Protein AF-A0A660M9B8-F1 (afdb_monomer)

Foldseek 3Di:
DPPPDLDDQDDFPLVPPDLLLSQLSVLLVVCSVPPDPLCVLVVNDDDDRQQSVLQVSCVRSVNFFQQPPPRDRGDRFLVSVQVSCVVVVNDDDPPNPDDDDFQDKDFDDCVDPVHTGIFTFHDDDPNDTDTGD

pLDDT: mean 93.08, std 10.13, range [43.81, 98.75]

Mean predicted aligned error: 4.0 Å

Sequence (133 aa):
QQLRQKEEFPVVDTNKLSSIRAKIITTAHQQFDTPQPGTFYSQGERQDWCANFVSWVHQQAGAPFVNPHNGGWRIPGVRSLETYYHTTGRWYSADSGYTPQPGDAILYDTTSQRGEHVNILLRYQDGKLTTVG

Structure (mmCIF, N/CA/C/O backbone):
data_AF-A0A660M9B8-F1
#
_entry.id   AF-A0A660M9B8-F1
#
loop_
_atom_site.group_PDB
_atom_site.id
_atom_site.type_symbol
_atom_site.label_atom_id
_atom_site.label_alt_id
_atom_site.label_comp_id
_atom_site.label_asym_id
_atom_site.label_entity_id
_atom_site.label_seq_id
_atom_site.pdbx_PDB_ins_code
_atom_site.Cartn_x
_atom_site.Cartn_y
_atom_site.Cartn_z
_atom_site.occupancy
_atom_site.B_iso_or_equiv
_atom_site.auth_seq_id
_atom_site.auth_comp_id
_atom_site.auth_asym_id
_atom_site.auth_atom_id
_atom_site.pdbx_PDB_model_num
ATOM 1 N N . GLN A 1 1 ? -4.165 -35.512 2.209 1.00 43.81 1 GLN A N 1
ATOM 2 C CA . GLN A 1 1 ? -4.033 -34.147 1.659 1.00 43.81 1 GLN A CA 1
ATOM 3 C C . GLN A 1 1 ? -5.043 -33.278 2.389 1.00 43.81 1 GLN A C 1
ATOM 5 O O . GLN A 1 1 ? -6.231 -33.530 2.253 1.00 43.81 1 GLN A O 1
ATOM 10 N N . GLN A 1 2 ? -4.598 -32.353 3.244 1.00 45.75 2 GLN A N 1
ATOM 11 C CA . GLN A 1 2 ? -5.503 -31.359 3.828 1.00 45.75 2 GLN A CA 1
ATOM 12 C C . GLN A 1 2 ? -6.022 -30.484 2.689 1.00 45.75 2 GLN A C 1
ATOM 14 O O . GLN A 1 2 ? -5.231 -29.893 1.954 1.00 45.75 2 GLN A O 1
ATOM 19 N N . LEU A 1 3 ? -7.341 -30.454 2.515 1.00 47.16 3 LEU A N 1
ATOM 20 C CA . LEU A 1 3 ? -8.014 -29.477 1.671 1.00 47.16 3 LEU A CA 1
ATOM 21 C C . LEU A 1 3 ? -7.633 -28.103 2.230 1.00 47.16 3 LEU A C 1
ATOM 23 O O . LEU A 1 3 ? -8.093 -27.733 3.307 1.00 47.16 3 LEU A O 1
ATOM 27 N N . ARG A 1 4 ? -6.734 -27.380 1.552 1.00 52.53 4 ARG A N 1
ATOM 28 C CA . ARG A 1 4 ? -6.519 -25.963 1.849 1.00 52.53 4 ARG A CA 1
ATOM 29 C C . ARG A 1 4 ? -7.870 -25.292 1.650 1.00 52.53 4 ARG A C 1
ATOM 31 O O . ARG A 1 4 ? -8.390 -25.294 0.535 1.00 52.53 4 ARG A O 1
ATOM 38 N N . GLN A 1 5 ? -8.458 -24.810 2.740 1.00 54.34 5 GLN A N 1
ATOM 39 C CA . GLN A 1 5 ? -9.613 -23.930 2.682 1.00 54.34 5 GLN A CA 1
ATOM 40 C C . GLN A 1 5 ? -9.254 -22.812 1.702 1.00 54.34 5 GLN A C 1
ATOM 42 O O . GLN A 1 5 ? -8.172 -22.234 1.809 1.00 54.34 5 GLN A O 1
ATOM 47 N N . LYS A 1 6 ? -10.093 -22.596 0.684 1.00 68.88 6 LYS A N 1
ATOM 48 C CA . LYS A 1 6 ? -9.867 -21.512 -0.267 1.00 68.88 6 LYS A CA 1
ATOM 49 C C . LYS A 1 6 ? -9.859 -20.227 0.554 1.00 68.88 6 LYS A C 1
ATOM 51 O O . LYS A 1 6 ? -10.821 -19.965 1.269 1.00 68.88 6 LYS A O 1
ATOM 56 N N . GLU A 1 7 ? -8.749 -19.501 0.519 1.00 83.44 7 GLU A N 1
ATOM 57 C CA . GLU A 1 7 ? -8.669 -18.196 1.162 1.00 83.44 7 GLU A CA 1
ATOM 58 C C . GLU A 1 7 ? -9.772 -17.312 0.562 1.00 83.44 7 GLU A C 1
ATOM 60 O O . GLU A 1 7 ? -10.029 -17.358 -0.644 1.00 83.44 7 GLU A O 1
ATOM 65 N N . GLU A 1 8 ? -10.476 -16.565 1.408 1.00 90.94 8 GLU A N 1
ATOM 66 C CA . GLU A 1 8 ? -11.563 -15.681 0.992 1.00 90.94 8 GLU A CA 1
ATOM 67 C C . GLU A 1 8 ? -11.130 -14.231 1.170 1.00 90.94 8 GLU A C 1
ATOM 69 O O . GLU A 1 8 ? -10.563 -13.861 2.204 1.00 90.94 8 GLU A O 1
ATOM 74 N N . PHE A 1 9 ? -11.433 -13.393 0.178 1.00 94.25 9 PHE A N 1
ATOM 75 C CA . PHE A 1 9 ? -11.260 -11.958 0.324 1.00 94.25 9 PHE A CA 1
ATOM 76 C C . PHE A 1 9 ? -12.310 -11.442 1.322 1.00 94.25 9 PHE A C 1
ATOM 78 O O . PHE A 1 9 ? -13.512 -11.617 1.095 1.00 94.25 9 PHE A O 1
ATOM 85 N N . PRO A 1 10 ? -11.910 -10.825 2.447 1.00 94.25 10 PRO A N 1
ATOM 86 C CA . PRO A 1 10 ? -12.859 -10.378 3.453 1.00 94.25 10 PRO A CA 1
ATOM 87 C C . PRO A 1 10 ? -13.790 -9.307 2.883 1.00 94.25 10 PRO A C 1
ATOM 89 O O . PRO A 1 10 ? -13.376 -8.429 2.129 1.00 94.25 10 PRO A O 1
ATOM 92 N N . VAL A 1 11 ? -15.047 -9.309 3.328 1.00 93.38 11 VAL A N 1
ATOM 93 C CA . VAL A 1 11 ? -15.977 -8.220 3.008 1.00 93.38 11 VAL A CA 1
ATOM 94 C C . VAL A 1 11 ? -15.444 -6.913 3.603 1.00 93.38 11 VAL A C 1
ATOM 96 O O . VAL A 1 11 ? -15.236 -6.816 4.818 1.00 93.38 11 VAL A O 1
ATOM 99 N N . VAL A 1 12 ? -15.240 -5.911 2.748 1.00 95.75 12 VAL A N 1
ATOM 100 C CA . VAL A 1 12 ? -14.857 -4.543 3.116 1.00 95.75 12 VAL A CA 1
ATOM 101 C C . VAL A 1 12 ? -15.941 -3.598 2.606 1.00 95.75 12 VAL A C 1
ATOM 103 O O . VAL A 1 12 ? -16.256 -3.595 1.419 1.00 95.75 12 VAL A O 1
ATOM 106 N N . ASP A 1 13 ? -16.521 -2.792 3.495 1.00 94.38 13 ASP A N 1
ATOM 107 C CA . ASP A 1 13 ? -17.556 -1.815 3.137 1.00 94.38 13 ASP A CA 1
ATOM 108 C C . ASP A 1 13 ? -16.921 -0.586 2.465 1.00 94.38 13 ASP A C 1
ATOM 110 O O . ASP A 1 13 ? -16.579 0.404 3.116 1.00 94.38 13 ASP A O 1
ATOM 114 N N . THR A 1 14 ? -16.723 -0.660 1.147 1.00 95.06 14 THR A N 1
ATOM 115 C CA . THR A 1 14 ? -16.060 0.393 0.363 1.00 95.06 14 THR A CA 1
ATOM 116 C C . THR A 1 14 ? -16.827 1.713 0.341 1.00 95.06 14 THR A C 1
ATOM 118 O O . THR A 1 14 ? -16.216 2.748 0.092 1.00 95.06 14 THR A O 1
ATOM 121 N N . ASN A 1 15 ? -18.129 1.713 0.645 1.00 95.19 15 ASN A N 1
ATOM 122 C CA . ASN A 1 15 ? -18.944 2.933 0.694 1.00 95.19 15 ASN A CA 1
ATOM 123 C C . ASN A 1 15 ? -18.604 3.821 1.899 1.00 95.19 15 ASN A C 1
ATOM 125 O O . ASN A 1 15 ? -18.905 5.012 1.890 1.00 95.19 15 ASN A O 1
ATOM 129 N N . LYS A 1 16 ? -17.965 3.255 2.932 1.00 95.31 16 LYS A N 1
ATOM 130 C CA . LYS A 1 16 ? -17.471 3.994 4.105 1.00 95.31 16 LYS A CA 1
ATOM 131 C C . LYS A 1 16 ? -16.027 4.470 3.955 1.00 95.31 16 LYS A C 1
ATOM 133 O O . LYS A 1 16 ? -15.503 5.120 4.857 1.00 95.31 16 LYS A O 1
ATOM 138 N N . LEU A 1 17 ? -15.367 4.126 2.851 1.00 96.75 17 LEU A N 1
ATOM 139 C CA . LEU A 1 17 ? -13.986 4.504 2.581 1.00 96.75 17 LEU A CA 1
ATOM 140 C C . LEU A 1 17 ? -13.929 5.768 1.719 1.00 96.75 17 LEU A C 1
ATOM 142 O O . LEU A 1 17 ? -14.860 6.093 0.985 1.00 96.75 17 LEU A O 1
ATOM 146 N N . SER A 1 18 ? -12.791 6.465 1.756 1.00 97.44 18 SER A N 1
ATOM 147 C CA . SER A 1 18 ? -12.513 7.497 0.754 1.00 97.44 18 SER A CA 1
ATOM 148 C C . SER A 1 18 ? -12.456 6.880 -0.647 1.00 97.44 18 SER A C 1
ATOM 150 O O . SER A 1 18 ? -12.095 5.710 -0.804 1.00 97.44 18 SER A O 1
ATOM 152 N N . SER A 1 19 ? -12.731 7.675 -1.684 1.00 97.56 19 SER A N 1
ATOM 153 C CA . SER A 1 19 ? -12.741 7.191 -3.072 1.00 97.56 19 SER A CA 1
ATOM 154 C C . SER A 1 19 ? -11.433 6.504 -3.484 1.00 97.56 19 SER A C 1
ATOM 156 O O . SER A 1 19 ? -11.458 5.550 -4.255 1.00 97.56 19 SER A O 1
ATOM 158 N N . ILE A 1 20 ? -10.289 6.957 -2.958 1.00 98.00 20 ILE A N 1
ATOM 159 C CA . ILE A 1 20 ? -8.986 6.328 -3.218 1.00 98.00 20 ILE A CA 1
ATOM 160 C C . ILE A 1 20 ? -8.873 4.977 -2.508 1.00 98.00 20 ILE A C 1
ATOM 162 O O . ILE A 1 20 ? -8.533 3.987 -3.150 1.00 98.00 20 ILE A O 1
ATOM 166 N N . ARG A 1 21 ? -9.214 4.895 -1.215 1.00 98.38 21 ARG A N 1
ATOM 167 C CA . ARG A 1 21 ? -9.180 3.630 -0.459 1.00 98.38 21 ARG A CA 1
ATOM 168 C C . ARG A 1 21 ? -10.132 2.592 -1.054 1.00 98.38 21 ARG A C 1
ATOM 170 O O . ARG A 1 21 ? -9.746 1.442 -1.228 1.00 98.38 21 ARG A O 1
ATOM 177 N N . ALA A 1 22 ? -11.337 3.003 -1.447 1.00 98.44 22 ALA A N 1
ATOM 178 C CA . ALA A 1 22 ? -12.296 2.132 -2.124 1.00 98.44 22 ALA A CA 1
ATOM 179 C C . ALA A 1 22 ? -11.721 1.535 -3.422 1.00 98.44 22 ALA A C 1
ATOM 181 O O . ALA A 1 22 ? -11.863 0.335 -3.667 1.00 98.44 22 ALA A O 1
ATOM 182 N N . LYS A 1 23 ? -11.015 2.342 -4.228 1.00 98.56 23 LYS A N 1
ATOM 183 C CA . LYS A 1 23 ? -10.346 1.872 -5.451 1.00 98.56 23 LYS A CA 1
ATOM 184 C C . LYS A 1 23 ? -9.162 0.950 -5.166 1.00 98.56 23 LYS A C 1
ATOM 186 O O . LYS A 1 23 ? -9.015 -0.042 -5.875 1.00 98.56 23 LYS A O 1
ATOM 191 N N . ILE A 1 24 ? -8.361 1.237 -4.136 1.00 98.69 24 ILE A N 1
ATOM 192 C CA . ILE A 1 24 ? -7.268 0.356 -3.689 1.00 98.69 24 ILE A CA 1
ATOM 193 C C . ILE A 1 24 ? -7.828 -1.026 -3.337 1.00 98.69 24 ILE A C 1
ATOM 195 O O . ILE A 1 24 ? -7.370 -2.026 -3.882 1.00 98.69 24 ILE A O 1
ATOM 199 N N . ILE A 1 25 ? -8.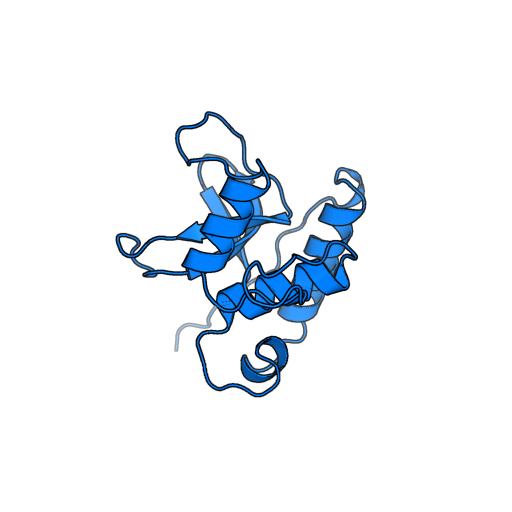869 -1.077 -2.501 1.00 98.56 25 ILE A N 1
ATOM 200 C CA . ILE A 1 25 ? -9.511 -2.333 -2.089 1.00 98.56 25 ILE A CA 1
ATOM 201 C C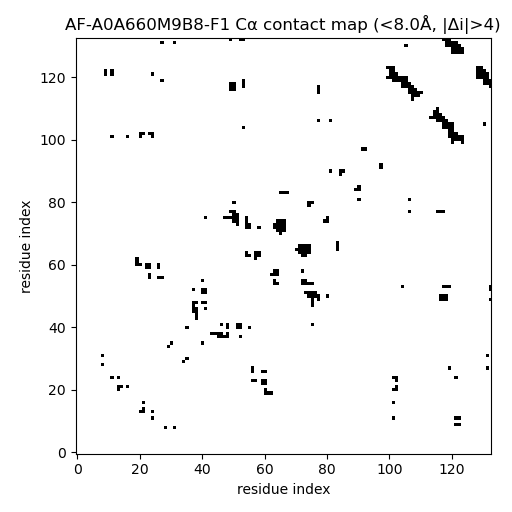 . ILE A 1 25 ? -10.115 -3.073 -3.284 1.00 98.56 25 ILE A C 1
ATOM 203 O O . ILE A 1 25 ? -9.896 -4.271 -3.430 1.00 98.56 25 ILE A O 1
ATOM 207 N N . THR A 1 26 ? -10.824 -2.365 -4.168 1.00 98.31 26 THR A N 1
ATOM 208 C CA . THR A 1 26 ? -11.426 -2.967 -5.371 1.00 98.31 26 THR A CA 1
ATOM 209 C C . THR A 1 26 ? -10.361 -3.571 -6.287 1.00 98.31 26 THR A C 1
ATOM 211 O O . THR A 1 26 ? -10.509 -4.696 -6.753 1.00 98.31 26 THR A O 1
ATOM 214 N N . THR A 1 27 ? -9.259 -2.852 -6.508 1.00 98.44 27 THR A N 1
ATOM 215 C CA . THR A 1 27 ? -8.146 -3.318 -7.347 1.00 98.44 27 THR A CA 1
ATOM 216 C C . THR A 1 27 ? -7.450 -4.529 -6.721 1.00 98.44 27 THR A C 1
ATOM 218 O O . THR A 1 27 ? -7.159 -5.503 -7.413 1.00 98.44 27 THR A O 1
ATOM 221 N N . ALA A 1 28 ? -7.210 -4.497 -5.408 1.00 98.31 28 ALA A N 1
ATOM 222 C CA . ALA A 1 28 ? -6.603 -5.612 -4.689 1.00 98.31 28 ALA A CA 1
ATOM 223 C C . ALA A 1 28 ? -7.493 -6.867 -4.722 1.00 98.31 28 ALA A C 1
ATOM 225 O O . ALA A 1 28 ? -6.985 -7.965 -4.926 1.00 98.31 28 ALA A O 1
ATOM 226 N N . HIS A 1 29 ? -8.816 -6.706 -4.605 1.00 98.06 29 HIS A N 1
ATOM 227 C CA . HIS A 1 29 ? -9.779 -7.802 -4.742 1.00 98.06 29 HIS A CA 1
ATOM 228 C C . HIS A 1 29 ? -9.737 -8.420 -6.145 1.00 98.06 29 HIS A C 1
ATOM 230 O O . HIS A 1 29 ? -9.648 -9.635 -6.280 1.00 98.06 29 HIS A O 1
ATOM 236 N N . GLN A 1 30 ? -9.682 -7.600 -7.197 1.00 97.69 30 GLN A N 1
ATOM 237 C CA . GLN A 1 30 ? -9.554 -8.100 -8.571 1.00 97.69 30 GLN A CA 1
ATOM 238 C C . GLN A 1 30 ? -8.268 -8.915 -8.787 1.00 97.69 30 GLN A C 1
ATOM 240 O O . GLN A 1 30 ? -8.306 -9.940 -9.463 1.00 97.69 30 GLN A O 1
ATOM 245 N N . GLN A 1 31 ? -7.134 -8.485 -8.217 1.00 97.19 31 GLN A N 1
ATOM 246 C CA . GLN A 1 31 ? -5.877 -9.248 -8.295 1.00 97.19 31 GLN A CA 1
ATOM 247 C C . GLN A 1 31 ? -5.880 -10.495 -7.408 1.00 97.19 31 GLN A C 1
ATOM 249 O O . GLN A 1 31 ? -5.195 -11.460 -7.722 1.00 97.19 31 GLN A O 1
ATOM 254 N N . PHE A 1 32 ? -6.658 -10.505 -6.327 1.00 96.62 32 PHE A N 1
ATOM 255 C CA . PHE A 1 32 ? -6.888 -11.716 -5.548 1.00 96.62 32 PHE A CA 1
ATOM 256 C C . PHE A 1 32 ? -7.695 -12.751 -6.349 1.00 96.62 32 PHE A C 1
ATOM 258 O O . PHE A 1 32 ? -7.321 -13.921 -6.398 1.00 96.62 32 PHE A O 1
ATOM 265 N N . ASP A 1 33 ? -8.759 -12.315 -7.031 1.00 96.00 33 ASP A N 1
ATOM 266 C CA . ASP A 1 33 ? -9.599 -13.188 -7.859 1.00 96.00 33 ASP A CA 1
ATOM 267 C C . ASP A 1 33 ? -8.876 -13.680 -9.119 1.00 96.00 33 ASP A C 1
ATOM 269 O O . ASP A 1 33 ? -9.070 -14.816 -9.555 1.00 96.00 33 ASP A O 1
ATOM 273 N N . THR A 1 34 ? -8.056 -12.819 -9.728 1.00 96.19 34 THR A N 1
ATOM 274 C CA . THR A 1 34 ? -7.309 -13.106 -10.962 1.00 96.19 34 THR A CA 1
ATOM 275 C C . THR A 1 34 ? -5.837 -12.704 -10.800 1.00 96.19 34 THR A C 1
ATOM 277 O O . THR A 1 34 ? -5.420 -11.658 -11.312 1.00 96.19 34 THR A O 1
ATOM 280 N N . PRO A 1 35 ? -5.033 -13.518 -10.091 1.00 95.44 35 PRO A N 1
ATOM 281 C CA . PRO A 1 35 ? -3.650 -13.180 -9.787 1.00 95.44 35 PRO A CA 1
ATOM 282 C C . PRO A 1 35 ? -2.778 -13.146 -11.039 1.00 95.44 35 PRO A C 1
ATOM 284 O O . PRO A 1 35 ? -2.922 -13.956 -11.956 1.00 95.44 35 PRO A O 1
ATOM 287 N N . GLN A 1 36 ? -1.828 -12.217 -11.038 1.00 97.75 36 GLN A N 1
ATOM 288 C CA . GLN A 1 36 ? -0.799 -12.081 -12.063 1.00 97.75 36 GLN A CA 1
ATOM 289 C C . GLN A 1 36 ? 0.563 -12.547 -11.529 1.00 97.75 36 GLN A C 1
ATOM 291 O O . GLN A 1 36 ? 0.807 -12.484 -10.320 1.00 97.75 36 GLN A O 1
ATOM 296 N N . PRO A 1 37 ? 1.485 -13.002 -12.399 1.00 97.38 37 PRO A N 1
ATOM 297 C CA . PRO A 1 37 ? 2.851 -13.297 -11.974 1.00 97.38 37 PRO A CA 1
ATOM 298 C C . PRO A 1 37 ? 3.537 -12.030 -11.448 1.00 97.38 37 PRO A C 1
ATOM 300 O O . PRO A 1 37 ? 3.305 -10.943 -11.963 1.00 97.38 37 PRO A O 1
ATOM 303 N N . GLY A 1 38 ? 4.460 -12.158 -10.490 1.00 96.62 38 GLY A N 1
ATOM 304 C CA . GLY A 1 38 ? 5.171 -11.004 -9.914 1.00 96.62 38 GLY A CA 1
ATOM 305 C C . GLY A 1 38 ? 5.870 -10.104 -10.944 1.00 96.62 38 GLY A C 1
ATOM 306 O O . GLY A 1 38 ? 5.927 -8.887 -10.781 1.00 96.62 38 GLY A O 1
ATOM 307 N N . THR A 1 39 ? 6.329 -10.680 -12.060 1.00 97.88 39 THR A N 1
ATOM 308 C CA . THR A 1 39 ? 6.909 -9.934 -13.189 1.00 97.88 39 THR A CA 1
ATOM 309 C C . THR A 1 39 ? 5.922 -8.964 -13.839 1.00 97.88 39 THR A C 1
ATOM 311 O O . THR A 1 39 ? 6.359 -7.964 -14.397 1.00 97.88 39 THR A O 1
ATOM 314 N N . PHE A 1 40 ? 4.611 -9.202 -13.755 1.00 98.25 40 PHE A N 1
ATOM 315 C CA . PHE A 1 40 ? 3.594 -8.259 -14.221 1.00 98.25 40 PHE A CA 1
ATOM 316 C C . PHE A 1 40 ? 3.668 -6.940 -13.438 1.00 98.25 40 PHE A C 1
ATOM 318 O O . PHE A 1 40 ? 3.786 -5.874 -14.042 1.00 98.25 40 PHE A O 1
ATOM 325 N N . TYR A 1 41 ? 3.693 -7.005 -12.102 1.00 97.75 41 TYR A N 1
ATOM 326 C CA . TYR A 1 41 ? 3.807 -5.812 -11.252 1.00 97.75 41 TYR A CA 1
ATOM 327 C C . TYR A 1 41 ? 5.196 -5.166 -11.350 1.00 97.75 41 TYR A C 1
ATOM 329 O O . TYR A 1 41 ? 5.329 -3.944 -11.294 1.00 97.75 41 TYR A O 1
ATOM 337 N N . SER A 1 42 ? 6.230 -5.985 -11.550 1.00 97.00 42 SER A N 1
ATOM 338 C CA . SER A 1 42 ? 7.634 -5.569 -11.639 1.00 97.00 42 SER A CA 1
ATOM 339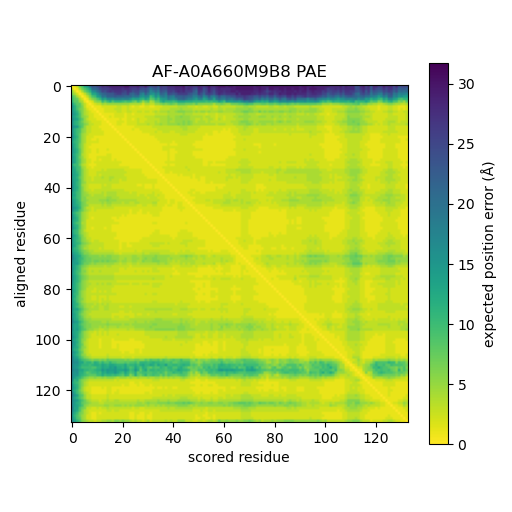 C C . SER A 1 42 ? 8.085 -5.146 -13.047 1.00 97.00 42 SER A C 1
ATOM 341 O O . SER A 1 42 ? 9.285 -5.090 -13.301 1.00 97.00 42 SER A O 1
ATOM 343 N N . GLN A 1 43 ? 7.165 -4.868 -13.980 1.00 95.31 43 GLN A N 1
ATOM 344 C CA . GLN A 1 43 ? 7.478 -4.452 -15.363 1.00 95.31 43 GLN A CA 1
ATOM 345 C C . GLN A 1 43 ? 8.450 -5.396 -16.107 1.00 95.31 43 GLN A C 1
ATOM 347 O O . GLN A 1 43 ? 9.302 -4.964 -16.878 1.00 95.31 43 GLN A O 1
ATOM 352 N N . GLY A 1 44 ? 8.320 -6.703 -15.877 1.00 97.00 44 GLY A N 1
ATOM 353 C CA . GLY A 1 44 ? 9.134 -7.759 -16.484 1.00 97.00 44 GLY A CA 1
ATOM 354 C C . GLY A 1 44 ? 10.369 -8.168 -15.674 1.00 97.00 44 GLY A C 1
ATOM 355 O O . GLY A 1 44 ? 10.947 -9.220 -15.951 1.00 97.00 44 GLY A O 1
ATOM 356 N N . GLU A 1 45 ? 10.757 -7.399 -14.654 1.00 96.38 45 GLU A N 1
ATOM 357 C CA . GLU A 1 45 ? 11.927 -7.693 -13.818 1.00 96.38 45 GLU A CA 1
ATOM 358 C C . GLU A 1 45 ? 11.667 -8.886 -12.879 1.00 96.38 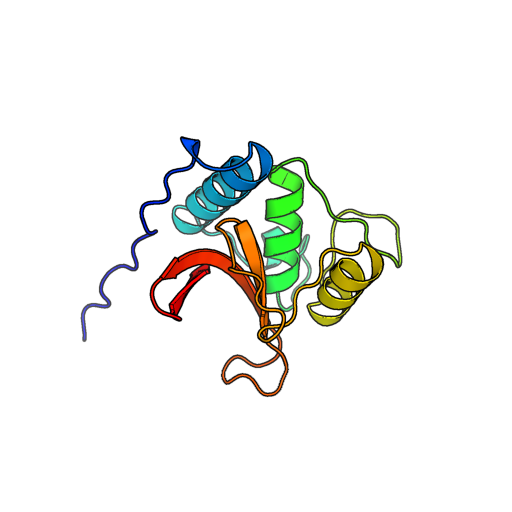45 GLU A C 1
ATOM 360 O O . GLU A 1 45 ? 10.609 -8.995 -12.252 1.00 96.38 45 GLU A O 1
ATOM 365 N N . ARG A 1 46 ? 12.655 -9.782 -12.752 1.00 95.75 46 ARG A N 1
ATOM 366 C CA . ARG A 1 46 ? 12.626 -10.911 -11.807 1.00 95.75 46 ARG A CA 1
ATOM 367 C C . ARG A 1 46 ? 13.189 -10.470 -10.456 1.00 95.75 46 ARG A C 1
ATOM 369 O O . ARG A 1 46 ? 14.397 -10.517 -10.252 1.00 95.75 46 ARG A O 1
ATOM 376 N N . GLN A 1 47 ? 12.306 -10.042 -9.563 1.00 93.00 47 GLN A N 1
ATOM 377 C CA . GLN A 1 47 ? 12.627 -9.560 -8.216 1.00 93.00 47 GLN A CA 1
ATOM 378 C C . GLN A 1 47 ? 11.439 -9.763 -7.269 1.00 93.00 47 GLN A C 1
ATOM 380 O O . GLN A 1 47 ? 10.347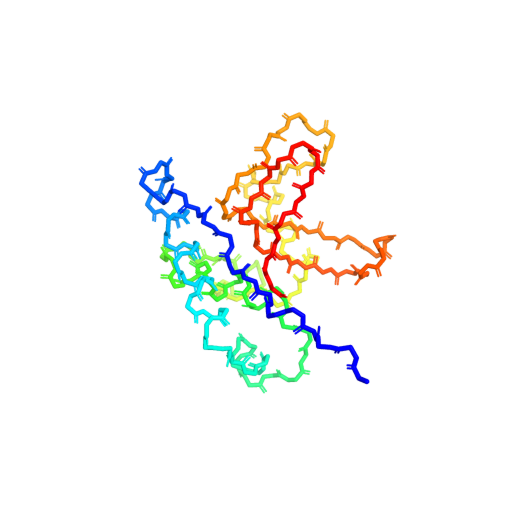 -10.131 -7.719 1.00 93.00 47 GLN A O 1
ATOM 385 N N . ASP A 1 48 ? 11.633 -9.459 -5.985 1.00 94.38 48 ASP A N 1
ATOM 386 C CA . ASP A 1 48 ? 10.533 -9.370 -5.029 1.00 94.38 48 ASP A CA 1
ATOM 387 C C . ASP A 1 48 ? 9.522 -8.314 -5.477 1.00 94.38 48 ASP A C 1
ATOM 389 O O . ASP A 1 48 ? 9.840 -7.165 -5.793 1.00 94.38 48 ASP A O 1
ATOM 393 N N . TRP A 1 49 ? 8.265 -8.729 -5.557 1.00 97.12 49 TRP A N 1
ATOM 394 C CA . TRP A 1 49 ? 7.226 -7.952 -6.219 1.00 97.12 49 TRP A CA 1
ATOM 395 C C . TRP A 1 49 ? 6.268 -7.276 -5.237 1.00 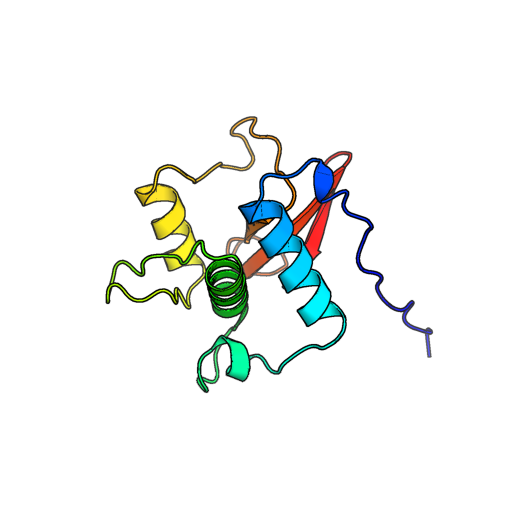97.12 49 TRP A C 1
ATOM 397 O O . TRP A 1 49 ? 5.437 -6.499 -5.685 1.00 97.12 49 TRP A O 1
ATOM 407 N N . CYS A 1 50 ? 6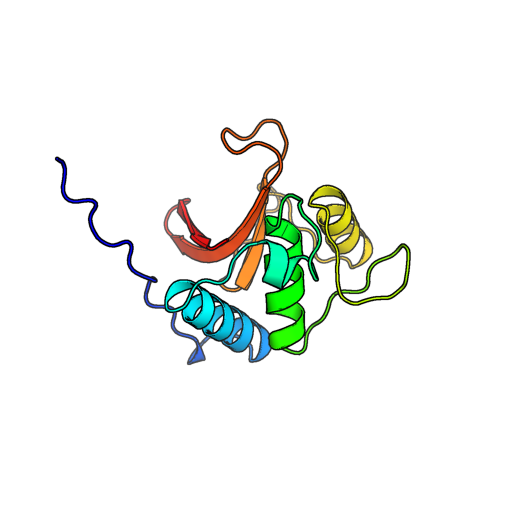.397 -7.485 -3.923 1.00 97.50 50 CYS A N 1
ATOM 408 C CA . CYS A 1 50 ? 5.475 -6.941 -2.916 1.00 97.50 50 CYS A CA 1
ATOM 409 C C . CYS A 1 50 ? 5.332 -5.404 -2.985 1.00 97.50 50 CYS A C 1
ATOM 411 O O . CYS A 1 50 ? 4.230 -4.878 -3.148 1.00 97.50 50 CYS A O 1
ATOM 413 N N . ALA A 1 51 ? 6.441 -4.656 -2.991 1.00 97.75 51 ALA A N 1
ATOM 414 C CA . ALA A 1 51 ? 6.405 -3.196 -3.134 1.00 97.75 51 ALA A CA 1
ATOM 415 C C . ALA A 1 51 ? 5.988 -2.744 -4.548 1.00 97.75 51 ALA A C 1
ATOM 417 O O . ALA A 1 51 ? 5.328 -1.712 -4.711 1.00 97.75 51 ALA A O 1
ATOM 418 N N . ASN A 1 52 ? 6.301 -3.547 -5.572 1.00 98.19 52 ASN A N 1
ATOM 419 C CA . ASN A 1 52 ? 5.835 -3.318 -6.940 1.00 98.19 52 ASN A CA 1
ATOM 420 C C . ASN A 1 52 ? 4.306 -3.478 -7.047 1.00 98.19 52 ASN A C 1
ATOM 422 O O . ASN A 1 52 ? 3.654 -2.655 -7.686 1.00 98.19 52 ASN A O 1
ATOM 426 N N . PHE A 1 53 ? 3.726 -4.477 -6.378 1.00 98.56 53 PHE A N 1
ATOM 427 C CA . PHE A 1 53 ? 2.285 -4.707 -6.298 1.00 98.56 53 PHE A CA 1
ATOM 428 C C . PHE A 1 53 ? 1.578 -3.543 -5.611 1.00 98.56 53 PHE A C 1
ATOM 430 O O . PHE A 1 53 ? 0.658 -2.971 -6.192 1.00 98.56 53 PHE A O 1
ATOM 437 N N . VAL A 1 54 ? 2.056 -3.111 -4.439 1.00 98.62 54 VAL A N 1
ATOM 438 C CA . VAL A 1 54 ? 1.492 -1.940 -3.744 1.00 98.62 54 VAL A CA 1
ATOM 439 C C . VAL A 1 54 ? 1.591 -0.685 -4.616 1.00 98.62 54 VAL A C 1
ATOM 441 O O . VAL A 1 54 ? 0.597 0.022 -4.782 1.00 98.62 54 VAL A O 1
ATOM 444 N N . SER A 1 55 ? 2.747 -0.440 -5.247 1.00 98.50 55 SER A N 1
ATOM 445 C CA . SER A 1 55 ? 2.923 0.679 -6.187 1.00 98.50 55 SER A CA 1
ATOM 446 C C . SER A 1 55 ? 1.928 0.616 -7.349 1.00 98.50 55 SER A C 1
ATOM 448 O O . SER A 1 55 ? 1.336 1.631 -7.722 1.00 98.50 55 SER A O 1
ATOM 450 N N . TRP A 1 56 ? 1.723 -0.575 -7.916 1.00 98.69 56 TRP A N 1
ATOM 451 C CA . TRP A 1 56 ? 0.822 -0.784 -9.044 1.00 98.69 56 TRP A CA 1
ATOM 452 C C . TRP A 1 56 ? -0.637 -0.565 -8.639 1.00 98.69 56 TRP A C 1
ATOM 454 O O . TRP A 1 56 ? -1.350 0.158 -9.335 1.00 98.69 56 TRP A O 1
ATOM 464 N N . VAL A 1 57 ? -1.071 -1.090 -7.487 1.00 98.75 57 VAL A N 1
ATOM 465 C CA . VAL A 1 57 ? -2.431 -0.872 -6.967 1.00 98.75 57 VAL A CA 1
ATOM 466 C C . VAL A 1 57 ? -2.691 0.615 -6.716 1.00 98.75 57 VAL A C 1
ATOM 468 O O . VAL A 1 57 ? -3.736 1.134 -7.108 1.00 98.75 57 VAL A O 1
ATOM 471 N N . HIS A 1 58 ? -1.730 1.332 -6.130 1.00 98.56 58 HIS A N 1
ATOM 472 C CA . HIS A 1 58 ? -1.826 2.779 -5.924 1.00 98.56 58 HIS A CA 1
ATOM 473 C C . HIS A 1 58 ? -1.921 3.557 -7.245 1.00 98.56 58 HIS A C 1
ATOM 475 O O . HIS A 1 58 ? -2.737 4.477 -7.370 1.00 98.56 58 HIS A O 1
ATOM 481 N N . GLN A 1 59 ? -1.153 3.152 -8.261 1.00 98.56 59 GLN A N 1
ATOM 482 C CA . GLN A 1 59 ? -1.254 3.708 -9.609 1.00 98.56 59 GLN A CA 1
ATOM 483 C C . GLN A 1 59 ? -2.643 3.464 -10.226 1.00 98.56 59 GLN A C 1
ATOM 485 O O . GLN A 1 59 ? -3.228 4.410 -10.758 1.00 98.56 59 GLN A O 1
ATOM 490 N N . GLN A 1 60 ? -3.203 2.253 -10.121 1.00 98.44 60 GLN A N 1
ATOM 491 C CA . GLN A 1 60 ? -4.553 1.949 -10.627 1.00 98.44 60 GLN A CA 1
ATOM 492 C C . GLN A 1 60 ? -5.650 2.704 -9.866 1.00 98.44 60 GLN A C 1
ATOM 494 O O . GLN A 1 60 ? -6.648 3.127 -10.451 1.00 98.44 60 GLN A O 1
ATOM 499 N N . ALA A 1 61 ? -5.453 2.950 -8.569 1.00 98.12 61 ALA A N 1
ATOM 500 C CA . ALA A 1 61 ? -6.384 3.726 -7.757 1.00 98.12 61 ALA A CA 1
ATOM 501 C C . ALA A 1 61 ? -6.379 5.235 -8.078 1.00 98.12 61 ALA A C 1
ATOM 503 O O . ALA A 1 61 ? -7.233 5.971 -7.573 1.00 98.12 61 ALA A O 1
ATOM 504 N N . GLY A 1 62 ? -5.455 5.701 -8.926 1.00 97.88 62 GLY A N 1
ATOM 505 C CA . GLY A 1 62 ? -5.286 7.115 -9.268 1.00 97.88 62 GLY A CA 1
ATOM 506 C C . GLY A 1 62 ? -4.506 7.911 -8.220 1.00 97.88 62 GLY A C 1
ATOM 507 O O . GLY A 1 62 ? -4.603 9.134 -8.191 1.00 97.88 62 GLY A O 1
ATOM 508 N N . ALA A 1 63 ? -3.746 7.231 -7.360 1.00 97.12 63 ALA A N 1
ATOM 509 C CA . ALA A 1 63 ? -2.876 7.835 -6.356 1.00 97.12 63 ALA A CA 1
ATOM 510 C C . ALA A 1 63 ? -1.454 7.253 -6.463 1.00 97.12 63 ALA A C 1
ATOM 512 O O . ALA A 1 63 ? -0.985 6.635 -5.501 1.00 97.12 63 ALA A O 1
ATOM 513 N N . PRO A 1 64 ? -0.783 7.402 -7.626 1.00 97.81 64 PRO A N 1
ATOM 514 C CA . PRO A 1 64 ? 0.552 6.857 -7.824 1.00 97.81 64 PRO A CA 1
ATOM 515 C C . PRO A 1 64 ? 1.532 7.427 -6.802 1.00 97.81 64 PRO A C 1
ATOM 517 O O . PRO A 1 64 ? 1.426 8.585 -6.386 1.00 97.81 64 PRO A O 1
ATOM 520 N N . PHE A 1 65 ? 2.514 6.614 -6.424 1.00 97.69 65 PHE A N 1
ATOM 521 C CA . PHE A 1 65 ? 3.657 7.128 -5.685 1.00 97.69 65 PHE A CA 1
ATOM 522 C C . PHE A 1 65 ? 4.530 8.002 -6.584 1.00 97.69 65 PHE A C 1
ATOM 524 O O . PHE A 1 65 ? 4.301 8.130 -7.785 1.00 97.69 65 PHE A O 1
ATOM 531 N N . VAL A 1 66 ? 5.540 8.621 -5.984 1.00 96.62 66 VAL A N 1
ATOM 532 C CA . VAL A 1 66 ? 6.583 9.338 -6.713 1.00 96.62 66 VAL A CA 1
ATOM 533 C C . VAL A 1 66 ? 7.903 8.778 -6.223 1.00 96.62 66 VAL A C 1
ATOM 535 O O . VAL A 1 66 ? 8.291 8.998 -5.077 1.00 96.62 66 VAL A O 1
ATOM 538 N N . ASN A 1 67 ? 8.564 7.997 -7.068 1.00 93.81 67 ASN A N 1
ATOM 539 C CA . ASN A 1 67 ? 9.845 7.396 -6.752 1.00 93.81 67 ASN A CA 1
ATOM 540 C C . ASN A 1 67 ? 10.891 8.510 -6.613 1.00 93.81 67 ASN A C 1
ATOM 542 O O . ASN A 1 67 ? 11.132 9.237 -7.580 1.00 93.81 67 ASN A O 1
ATOM 546 N N . PRO A 1 68 ? 11.545 8.639 -5.447 1.00 85.06 68 PRO A N 1
ATOM 547 C CA . PRO A 1 68 ? 12.477 9.733 -5.197 1.00 85.06 68 PRO A CA 1
ATOM 548 C C . PRO A 1 68 ? 13.727 9.695 -6.093 1.00 85.06 68 PRO A C 1
ATOM 550 O O . PRO A 1 68 ? 14.399 10.710 -6.228 1.00 85.06 68 PRO A O 1
ATOM 553 N N . HIS A 1 69 ? 14.039 8.558 -6.726 1.00 87.44 69 HIS A N 1
ATOM 554 C CA . HIS A 1 69 ? 15.235 8.402 -7.559 1.00 87.44 69 HIS A CA 1
ATOM 555 C C . HIS A 1 69 ? 15.022 8.800 -9.024 1.00 87.44 69 HIS A C 1
ATOM 557 O O . HIS A 1 69 ? 15.969 9.224 -9.680 1.00 87.44 69 HIS A O 1
ATOM 563 N N . ASN A 1 70 ? 13.812 8.622 -9.564 1.00 91.12 70 ASN A N 1
ATOM 564 C CA . ASN A 1 70 ? 13.544 8.815 -10.998 1.00 91.12 70 ASN A CA 1
ATOM 565 C C . ASN A 1 70 ? 12.213 9.522 -11.315 1.00 91.12 70 ASN A C 1
ATOM 567 O O . ASN A 1 70 ? 11.892 9.708 -12.485 1.00 91.12 70 ASN A O 1
ATOM 571 N N . GLY A 1 71 ? 11.424 9.893 -10.302 1.00 93.31 71 GLY A N 1
ATOM 572 C CA . GLY A 1 71 ? 10.132 10.569 -10.451 1.00 93.31 71 GLY A CA 1
ATOM 573 C C . GLY A 1 71 ? 8.981 9.694 -10.964 1.00 93.31 71 GLY A C 1
ATOM 574 O O . GLY A 1 71 ? 7.858 10.182 -11.065 1.00 93.31 71 GLY A O 1
ATOM 575 N N . GLY A 1 72 ? 9.221 8.419 -11.284 1.00 95.88 72 GLY A N 1
ATOM 576 C CA . GLY A 1 72 ? 8.196 7.490 -11.766 1.00 95.88 72 GLY A CA 1
ATOM 577 C C . GLY A 1 72 ? 7.265 6.987 -10.658 1.00 95.88 72 GLY A C 1
ATOM 578 O O . GLY A 1 72 ? 7.549 7.131 -9.475 1.00 95.88 72 GLY A O 1
ATOM 579 N N . TRP A 1 73 ? 6.158 6.339 -11.026 1.00 97.31 73 TRP A N 1
ATOM 580 C CA . TRP A 1 73 ? 5.166 5.857 -10.054 1.00 97.31 73 TRP A CA 1
ATOM 581 C C . TRP A 1 73 ? 5.606 4.626 -9.246 1.00 97.31 73 TRP A C 1
ATOM 583 O O . TRP A 1 73 ? 5.072 4.364 -8.169 1.00 97.31 73 TRP A O 1
ATOM 593 N N . ARG A 1 74 ? 6.550 3.840 -9.781 1.00 97.38 74 ARG A N 1
ATOM 594 C CA . ARG A 1 74 ? 6.958 2.538 -9.238 1.00 97.38 74 ARG A CA 1
ATOM 595 C C . ARG A 1 74 ? 8.048 2.695 -8.187 1.00 97.38 74 ARG A C 1
ATOM 597 O O . ARG A 1 74 ? 9.128 3.194 -8.503 1.00 97.38 74 ARG A O 1
ATOM 604 N N . ILE A 1 75 ? 7.805 2.191 -6.979 1.00 97.75 75 ILE A N 1
ATOM 605 C CA . ILE A 1 75 ? 8.816 2.048 -5.926 1.00 97.75 75 ILE A CA 1
ATOM 606 C C . ILE A 1 75 ? 9.029 0.545 -5.672 1.00 97.75 75 ILE A C 1
ATOM 608 O O . ILE A 1 75 ? 8.172 -0.093 -5.065 1.00 97.75 75 ILE A O 1
ATOM 612 N N . PRO A 1 76 ? 10.133 -0.051 -6.164 1.00 95.75 76 PRO A N 1
ATOM 613 C CA . PRO A 1 76 ? 10.296 -1.507 -6.181 1.00 95.75 76 PRO A CA 1
ATOM 614 C C . PRO A 1 76 ? 10.775 -2.125 -4.865 1.00 95.75 76 PRO A C 1
ATOM 616 O O . PRO A 1 76 ? 10.654 -3.333 -4.701 1.00 95.75 76 PRO A O 1
ATOM 619 N N . GLY A 1 77 ? 11.327 -1.326 -3.948 1.00 94.75 77 GLY A N 1
ATOM 620 C CA . GLY A 1 77 ? 11.876 -1.803 -2.677 1.00 94.75 77 GLY A CA 1
ATOM 621 C C . GLY A 1 77 ? 11.057 -1.331 -1.481 1.00 94.75 77 GLY A C 1
ATOM 622 O O . GLY A 1 77 ? 10.644 -0.169 -1.435 1.00 94.75 77 GLY A O 1
ATOM 623 N N . VAL A 1 78 ? 10.874 -2.203 -0.488 1.00 95.44 78 VAL A N 1
ATOM 624 C CA . VAL A 1 78 ? 10.110 -1.907 0.738 1.00 95.44 78 VAL A CA 1
ATOM 625 C C . VAL A 1 78 ? 10.748 -0.754 1.507 1.00 95.44 78 VAL A C 1
ATOM 627 O O . VAL A 1 78 ? 10.060 0.203 1.847 1.00 95.44 78 VAL A O 1
ATOM 630 N N . ARG A 1 79 ? 12.075 -0.753 1.673 1.00 93.06 79 ARG A N 1
ATOM 631 C CA . ARG A 1 79 ? 12.787 0.349 2.344 1.00 93.06 79 ARG A CA 1
ATOM 632 C C . ARG A 1 79 ? 12.666 1.696 1.621 1.00 93.06 79 ARG A C 1
ATOM 634 O O . ARG A 1 79 ? 12.589 2.754 2.249 1.00 93.06 79 ARG A O 1
ATOM 641 N N . SER A 1 80 ? 12.637 1.684 0.288 1.00 94.38 80 SER A N 1
ATOM 642 C CA . SER A 1 80 ? 12.373 2.901 -0.491 1.00 94.38 80 SER A CA 1
ATOM 643 C C . SER A 1 80 ? 10.929 3.373 -0.319 1.00 94.38 80 SER A C 1
ATOM 645 O O . SER A 1 80 ? 10.685 4.578 -0.287 1.00 94.38 80 SER A O 1
ATOM 647 N N . LEU A 1 81 ? 9.982 2.443 -0.176 1.00 96.19 81 LEU A N 1
ATOM 648 C CA . LEU A 1 81 ? 8.578 2.749 0.073 1.00 96.19 81 LEU A CA 1
ATOM 649 C C . LEU A 1 81 ? 8.360 3.307 1.490 1.00 96.19 81 LEU A C 1
ATOM 651 O O . LEU A 1 81 ? 7.647 4.294 1.653 1.00 96.19 81 LEU A O 1
ATOM 655 N N . GLU A 1 82 ? 9.045 2.763 2.494 1.00 95.25 82 GLU A N 1
ATOM 656 C CA . GLU A 1 82 ? 9.115 3.324 3.850 1.00 95.25 82 GLU A CA 1
ATOM 657 C C . GLU A 1 82 ? 9.632 4.768 3.823 1.00 95.25 82 GLU A C 1
ATOM 659 O O . GLU A 1 82 ? 8.981 5.687 4.324 1.00 95.25 82 GLU A O 1
ATOM 664 N N . THR A 1 83 ? 10.759 4.997 3.140 1.00 94.69 83 THR A N 1
ATOM 665 C CA . THR A 1 83 ? 11.337 6.341 2.968 1.00 94.69 83 THR A CA 1
ATOM 666 C C . THR A 1 83 ? 10.345 7.295 2.290 1.00 94.69 83 THR A C 1
ATOM 668 O O . THR A 1 83 ? 10.212 8.453 2.692 1.00 94.69 83 THR A O 1
ATOM 671 N N . TYR A 1 84 ? 9.602 6.822 1.285 1.00 96.62 84 TYR A N 1
ATOM 672 C CA . TYR A 1 84 ? 8.543 7.602 0.643 1.00 96.62 84 TYR A CA 1
ATOM 673 C C . TYR A 1 84 ? 7.437 7.997 1.636 1.00 96.62 84 TYR A C 1
ATOM 675 O O . TYR A 1 84 ? 7.046 9.165 1.693 1.00 96.62 84 TYR A O 1
ATOM 683 N N . TYR A 1 85 ? 6.956 7.070 2.468 1.00 97.00 85 TYR A N 1
ATOM 684 C CA . TYR A 1 85 ? 5.937 7.386 3.473 1.00 97.00 85 TYR A CA 1
ATOM 685 C C . TYR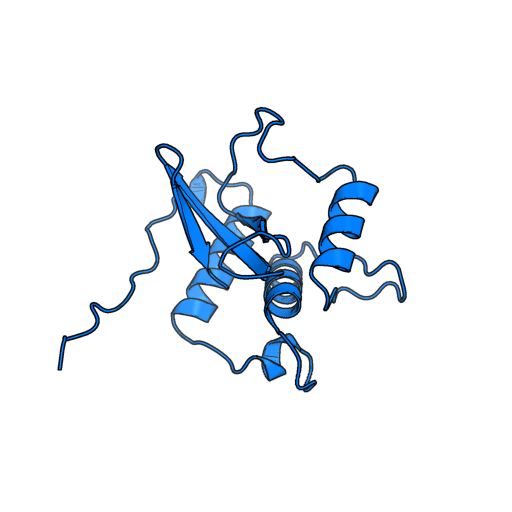 A 1 85 ? 6.446 8.366 4.537 1.00 97.00 85 TYR A C 1
ATOM 687 O O . TYR A 1 85 ? 5.714 9.287 4.907 1.00 97.00 85 TYR A O 1
ATOM 695 N N . HIS A 1 86 ? 7.703 8.245 4.974 1.00 96.38 86 HIS A N 1
ATOM 696 C CA . HIS A 1 86 ? 8.318 9.217 5.883 1.00 96.38 86 HIS A CA 1
ATOM 697 C C . HIS A 1 86 ? 8.396 10.614 5.264 1.00 96.38 86 HIS A C 1
ATOM 699 O O . HIS A 1 86 ? 7.929 11.587 5.856 1.00 96.38 86 HIS A O 1
ATOM 705 N N . THR A 1 87 ? 8.952 10.718 4.057 1.00 95.25 87 THR A N 1
ATOM 706 C CA . THR A 1 87 ? 9.182 12.011 3.383 1.00 95.25 87 THR A CA 1
ATOM 707 C C . THR A 1 87 ? 7.893 12.716 2.974 1.00 95.25 87 THR A C 1
ATOM 709 O O . THR A 1 87 ? 7.862 13.941 2.897 1.00 95.25 87 THR A O 1
ATOM 712 N N . THR A 1 88 ? 6.811 11.966 2.763 1.00 95.50 88 THR A N 1
ATOM 713 C CA . THR A 1 88 ? 5.486 12.520 2.445 1.00 95.50 88 THR A CA 1
ATOM 714 C C . THR A 1 88 ? 4.606 12.771 3.672 1.00 95.50 88 THR A C 1
ATOM 716 O O . THR A 1 88 ? 3.458 13.188 3.509 1.00 95.50 88 THR A O 1
ATOM 719 N N . GLY A 1 89 ? 5.109 12.535 4.891 1.00 95.88 89 GLY A N 1
ATOM 720 C CA . GLY A 1 89 ? 4.346 12.737 6.130 1.00 95.88 89 GLY A CA 1
ATOM 721 C C . GLY A 1 89 ? 3.169 11.768 6.288 1.00 95.88 89 GLY A C 1
ATOM 722 O O . GLY A 1 89 ? 2.147 12.123 6.868 1.00 95.88 89 GLY A O 1
ATOM 723 N N . ARG A 1 90 ? 3.290 10.561 5.725 1.00 95.56 90 ARG A N 1
ATOM 724 C CA . ARG A 1 90 ? 2.255 9.512 5.697 1.00 95.56 90 ARG A CA 1
ATOM 725 C C . ARG A 1 90 ? 2.667 8.244 6.448 1.00 95.56 90 ARG A C 1
ATOM 727 O O . ARG A 1 90 ? 1.976 7.234 6.364 1.00 95.56 90 ARG A O 1
ATOM 734 N N . TRP A 1 91 ? 3.803 8.285 7.138 1.00 97.25 91 TRP A N 1
ATOM 735 C CA . TRP A 1 91 ? 4.272 7.193 7.978 1.00 97.25 91 TRP A CA 1
ATOM 736 C C . TRP A 1 91 ? 3.593 7.215 9.347 1.00 97.25 91 TRP A C 1
ATOM 738 O O . TRP A 1 91 ? 3.562 8.251 10.012 1.00 97.25 91 TRP A O 1
ATOM 748 N N . TYR A 1 92 ? 3.132 6.047 9.784 1.00 96.94 92 TYR A N 1
ATOM 749 C CA . TYR A 1 92 ? 2.624 5.808 11.129 1.00 96.94 92 TYR A CA 1
ATOM 750 C C . TYR A 1 92 ? 3.329 4.575 11.694 1.00 96.94 92 TYR A C 1
ATOM 752 O O . TYR A 1 92 ? 3.194 3.482 11.146 1.00 96.94 92 TYR A O 1
ATOM 760 N N . SER A 1 93 ? 4.083 4.740 12.783 1.00 94.25 93 SER A N 1
ATOM 761 C CA . SER A 1 93 ? 4.670 3.604 13.498 1.00 94.25 93 SER A CA 1
ATOM 762 C C . SER A 1 93 ? 3.585 2.803 14.224 1.00 94.25 93 SER A C 1
ATOM 764 O O . SER A 1 93 ? 2.513 3.329 14.542 1.00 94.25 93 SER A O 1
ATOM 766 N N . ALA A 1 94 ? 3.858 1.529 14.517 1.00 89.56 94 ALA A N 1
ATOM 767 C CA . ALA A 1 94 ? 2.906 0.640 15.191 1.00 89.56 94 ALA A CA 1
ATOM 768 C C . ALA A 1 94 ? 2.487 1.135 16.592 1.00 89.56 94 ALA A C 1
ATOM 770 O O . ALA A 1 94 ? 1.396 0.817 17.059 1.00 89.56 94 ALA A O 1
ATOM 771 N N . ASP A 1 95 ? 3.331 1.933 17.246 1.00 91.00 95 ASP A N 1
ATOM 772 C CA . ASP A 1 95 ? 3.121 2.536 18.565 1.00 91.00 95 ASP A CA 1
ATOM 773 C C . ASP A 1 95 ? 2.596 3.985 18.512 1.00 91.00 95 ASP A C 1
ATOM 775 O O . ASP A 1 95 ? 2.368 4.596 19.553 1.00 91.00 95 ASP A O 1
ATOM 779 N N . SER A 1 96 ? 2.340 4.537 17.319 1.00 94.19 96 SER A N 1
ATOM 780 C CA . SER A 1 96 ? 1.890 5.932 17.147 1.00 94.19 96 SER A CA 1
ATOM 781 C C . SER A 1 96 ? 0.467 6.219 17.651 1.00 94.19 96 SER A C 1
ATOM 783 O O . SER A 1 96 ? 0.039 7.372 17.672 1.00 94.19 96 SER A O 1
ATOM 785 N N . GLY A 1 97 ? -0.302 5.183 18.002 1.00 93.38 97 GLY A N 1
ATOM 786 C CA . GLY A 1 97 ? -1.730 5.288 18.318 1.00 93.38 97 GLY A CA 1
ATOM 787 C C . GLY A 1 97 ? -2.637 5.424 17.087 1.00 93.38 97 GLY A C 1
ATOM 788 O O . GLY A 1 97 ? -3.860 5.479 17.230 1.00 93.38 97 GLY A O 1
ATOM 789 N N . TYR A 1 98 ? -2.074 5.442 15.873 1.00 95.50 98 TYR A N 1
ATOM 790 C CA . TYR A 1 98 ? -2.852 5.378 14.641 1.00 95.50 98 TYR A CA 1
ATOM 791 C C . TYR A 1 98 ? -3.598 4.044 14.540 1.00 95.50 98 TYR A C 1
ATOM 793 O O . TYR A 1 98 ? -3.017 2.980 14.735 1.00 95.50 98 TYR A O 1
ATOM 801 N N . THR A 1 99 ? -4.890 4.098 14.212 1.00 95.25 99 THR A N 1
ATOM 802 C CA . THR A 1 99 ? -5.680 2.898 13.908 1.00 95.25 99 THR A CA 1
ATOM 803 C C . THR A 1 99 ? -5.611 2.628 12.406 1.00 95.25 99 THR A C 1
ATOM 805 O O . THR A 1 99 ? -6.168 3.429 11.647 1.00 95.25 99 THR A O 1
ATOM 808 N N . PRO A 1 100 ? -4.977 1.523 11.966 1.00 95.81 100 PRO A N 1
ATOM 809 C CA . PRO A 1 100 ? -4.861 1.196 10.552 1.00 95.81 100 PRO A CA 1
ATOM 810 C C . PRO A 1 100 ? -6.224 1.034 9.878 1.00 95.81 100 PRO A C 1
ATOM 812 O O . PRO A 1 100 ? -7.165 0.477 10.450 1.00 95.81 100 PRO A O 1
ATOM 815 N N . GLN A 1 101 ? -6.324 1.499 8.639 1.00 97.00 101 GLN A N 1
ATOM 816 C CA . GLN A 1 101 ? -7.546 1.504 7.847 1.00 97.00 101 GLN A CA 1
ATOM 817 C C . GLN A 1 101 ? -7.389 0.687 6.558 1.00 97.00 101 GLN A C 1
ATOM 819 O O . GLN A 1 101 ? -6.305 0.642 5.972 1.00 97.00 101 GLN A O 1
ATOM 824 N N . PRO A 1 102 ? -8.481 0.090 6.042 1.00 98.12 102 PRO A N 1
ATOM 825 C CA . PRO A 1 102 ? -8.454 -0.585 4.748 1.00 98.12 102 PRO A CA 1
ATOM 826 C C . PRO A 1 102 ? -7.839 0.297 3.649 1.00 98.12 102 PRO A C 1
ATOM 828 O O . PRO A 1 102 ? -8.223 1.457 3.469 1.00 98.12 102 PRO A O 1
ATOM 831 N N . GLY A 1 103 ? -6.868 -0.253 2.926 1.00 98.00 103 GLY A N 1
ATOM 832 C CA . GLY A 1 103 ? -6.079 0.421 1.898 1.00 98.00 103 GLY A CA 1
ATOM 833 C C . GLY A 1 103 ? -4.738 0.992 2.370 1.00 98.00 103 GLY A C 1
ATOM 834 O O . GLY A 1 103 ? -4.009 1.514 1.535 1.00 98.00 103 GLY A O 1
ATOM 835 N N . ASP A 1 104 ? -4.395 0.906 3.660 1.00 98.19 104 ASP A N 1
ATOM 836 C CA . ASP A 1 104 ? -3.036 1.226 4.123 1.00 98.19 104 ASP A CA 1
ATOM 837 C C . ASP A 1 104 ? -2.021 0.192 3.631 1.00 98.19 104 ASP A C 1
ATOM 839 O O . ASP A 1 104 ? -2.345 -0.988 3.497 1.00 98.19 104 ASP A O 1
ATOM 843 N N . ALA A 1 105 ? -0.776 0.616 3.417 1.00 98.00 105 ALA A N 1
ATOM 844 C CA . ALA A 1 105 ? 0.342 -0.302 3.246 1.00 98.00 105 ALA A CA 1
ATOM 845 C C . ALA A 1 105 ? 0.900 -0.687 4.623 1.00 98.00 105 ALA A C 1
ATOM 847 O O . ALA A 1 105 ? 1.259 0.178 5.419 1.00 98.00 105 ALA A O 1
ATOM 848 N N . ILE A 1 106 ? 0.986 -1.986 4.898 1.00 97.56 106 ILE A N 1
ATOM 849 C CA . ILE A 1 106 ? 1.592 -2.544 6.106 1.00 97.56 106 ILE A CA 1
ATOM 850 C C . ILE A 1 106 ? 2.993 -3.011 5.750 1.00 97.56 106 ILE A C 1
ATOM 852 O O . ILE A 1 106 ? 3.138 -3.994 5.025 1.00 97.56 106 ILE A O 1
ATOM 856 N N . LEU A 1 107 ? 4.003 -2.299 6.248 1.00 96.25 107 LEU A N 1
ATOM 857 C CA . LEU A 1 107 ? 5.407 -2.629 6.039 1.00 96.25 107 LEU A CA 1
ATOM 858 C C . LEU A 1 107 ? 5.906 -3.511 7.186 1.00 96.25 107 LEU A C 1
ATOM 860 O O . LEU A 1 107 ? 5.632 -3.251 8.358 1.00 96.25 107 LEU A O 1
ATOM 864 N N . TYR A 1 108 ? 6.632 -4.561 6.826 1.00 93.31 108 TYR A N 1
ATOM 865 C CA . TYR A 1 108 ? 7.310 -5.478 7.728 1.00 93.31 108 TYR A CA 1
ATOM 866 C C . TYR A 1 108 ? 8.814 -5.286 7.549 1.00 93.31 108 TYR A C 1
ATOM 868 O O . TYR A 1 108 ? 9.291 -5.237 6.415 1.00 93.31 108 TYR A O 1
ATOM 876 N N . ASP A 1 109 ? 9.548 -5.186 8.653 1.00 86.75 109 ASP A N 1
ATOM 877 C CA . ASP A 1 109 ? 11.006 -5.105 8.629 1.00 86.75 109 ASP A CA 1
ATOM 878 C C . ASP A 1 109 ? 11.659 -6.499 8.663 1.00 86.75 109 ASP A C 1
ATOM 880 O O . ASP A 1 109 ? 10.997 -7.536 8.739 1.00 86.75 109 ASP A O 1
ATOM 884 N N . THR A 1 110 ? 12.989 -6.535 8.641 1.00 82.38 110 THR A N 1
ATOM 885 C CA . THR A 1 110 ? 13.774 -7.778 8.653 1.00 82.38 110 THR A CA 1
ATOM 886 C C . THR A 1 110 ? 13.665 -8.588 9.947 1.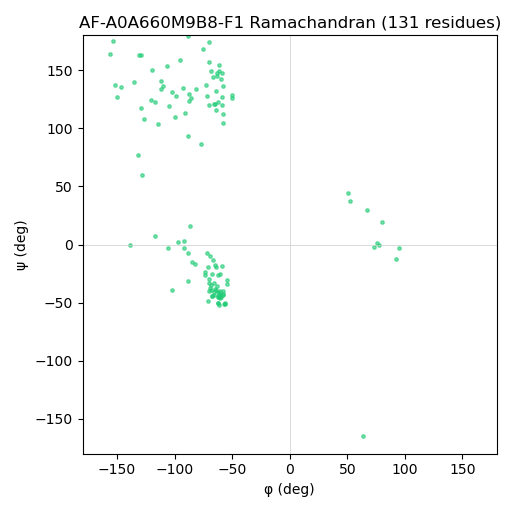00 82.38 110 THR A C 1
ATOM 888 O O . THR A 1 110 ? 14.066 -9.751 9.958 1.00 82.38 110 THR A O 1
ATOM 891 N N . THR A 1 111 ? 13.131 -8.014 11.028 1.00 80.94 111 THR A N 1
ATOM 892 C CA . THR A 1 111 ? 12.889 -8.715 12.299 1.00 80.94 111 THR A CA 1
ATOM 893 C C . THR A 1 111 ? 11.556 -9.466 12.303 1.00 80.94 111 THR A C 1
ATOM 895 O O . THR A 1 111 ? 11.337 -10.354 13.130 1.00 80.94 111 THR A O 1
ATOM 898 N N . SER A 1 112 ? 10.673 -9.162 11.347 1.00 78.69 112 SER A N 1
ATOM 899 C CA . SER A 1 112 ? 9.443 -9.908 11.096 1.00 78.69 112 SER A CA 1
ATOM 900 C C . SER A 1 112 ? 9.733 -11.347 10.669 1.00 78.69 112 SER A C 1
ATOM 902 O O . SER A 1 112 ? 10.653 -11.618 9.901 1.00 78.69 112 SER A O 1
ATOM 904 N N . GLN A 1 113 ? 8.852 -12.280 11.043 1.00 75.62 113 GLN A N 1
ATOM 905 C CA . GLN A 1 113 ? 8.874 -13.660 10.528 1.00 75.62 113 GLN A CA 1
ATOM 906 C C . GLN A 1 113 ? 8.734 -13.733 8.995 1.00 75.62 113 GLN A C 1
ATOM 908 O O . GLN A 1 113 ? 9.048 -14.759 8.398 1.00 75.62 113 GLN A O 1
ATOM 913 N N . ARG A 1 114 ? 8.238 -12.659 8.361 1.00 72.44 114 ARG A N 1
ATOM 914 C CA . ARG A 1 114 ? 8.113 -12.527 6.901 1.00 72.44 114 ARG A CA 1
ATOM 915 C C . ARG A 1 114 ? 9.363 -11.948 6.229 1.00 72.44 114 ARG A C 1
ATOM 917 O O . ARG A 1 114 ? 9.408 -11.923 5.005 1.00 72.44 114 ARG A O 1
ATOM 924 N N . GLY A 1 115 ? 10.346 -11.487 7.004 1.00 86.62 115 GLY A N 1
ATOM 925 C CA . GLY A 1 115 ? 11.399 -10.609 6.504 1.00 86.62 115 GLY A CA 1
ATOM 926 C C . GLY A 1 115 ? 10.847 -9.262 6.027 1.00 86.62 115 GLY A C 1
ATOM 927 O O . GLY A 1 115 ? 9.702 -8.903 6.318 1.00 86.62 115 GLY A O 1
ATOM 928 N N . GLU A 1 116 ? 11.676 -8.531 5.280 1.00 90.88 116 GLU A N 1
ATOM 929 C CA . GLU A 1 116 ? 11.286 -7.258 4.674 1.00 90.88 116 GLU A CA 1
ATOM 930 C C . GLU A 1 116 ? 10.167 -7.487 3.641 1.00 90.88 116 GLU A C 1
ATOM 932 O O . GLU A 1 116 ? 10.354 -8.184 2.644 1.00 90.88 116 GLU A O 1
ATOM 937 N N . HIS A 1 117 ? 8.979 -6.935 3.891 1.00 96.62 117 HIS A N 1
ATOM 938 C CA . HIS A 1 117 ? 7.798 -7.191 3.066 1.00 96.62 117 HIS A CA 1
ATOM 939 C C . HIS A 1 117 ? 6.778 -6.056 3.186 1.00 96.62 117 HIS A C 1
ATOM 941 O O . HIS A 1 117 ? 6.822 -5.264 4.125 1.00 96.62 117 HIS A O 1
ATOM 947 N N . VAL A 1 118 ? 5.821 -5.977 2.263 1.00 97.69 118 VAL A N 1
ATOM 948 C CA . VAL A 1 118 ? 4.720 -5.013 2.353 1.00 97.69 118 VAL A CA 1
ATOM 949 C C . VAL A 1 118 ? 3.442 -5.581 1.759 1.00 97.69 118 VAL A C 1
ATOM 951 O O . VAL A 1 118 ? 3.478 -6.132 0.667 1.00 97.69 118 VAL A O 1
ATOM 954 N N . ASN A 1 119 ? 2.320 -5.386 2.454 1.00 97.44 119 ASN A N 1
ATOM 955 C CA . ASN A 1 119 ? 0.990 -5.783 1.987 1.00 97.44 119 ASN A CA 1
ATOM 956 C C . ASN A 1 119 ? -0.014 -4.636 2.092 1.00 97.44 119 ASN A C 1
ATOM 958 O O . ASN A 1 119 ? 0.189 -3.681 2.837 1.00 97.44 119 ASN A O 1
ATOM 962 N N . ILE A 1 120 ? -1.141 -4.759 1.394 1.00 98.56 120 ILE A N 1
ATOM 963 C CA . ILE A 1 120 ? -2.285 -3.853 1.521 1.00 98.56 120 ILE A CA 1
ATOM 964 C C . ILE A 1 120 ? -3.199 -4.356 2.635 1.00 98.56 120 ILE A C 1
ATOM 966 O O . ILE A 1 120 ? -3.594 -5.523 2.654 1.00 98.56 120 ILE A O 1
ATOM 970 N N . LEU A 1 121 ? -3.567 -3.477 3.561 1.00 98.31 121 LEU A N 1
ATOM 971 C CA . LEU A 1 121 ? -4.511 -3.770 4.628 1.00 98.31 121 LEU A CA 1
ATOM 972 C C . LEU A 1 121 ? -5.935 -3.880 4.084 1.00 98.31 121 LEU A C 1
ATOM 974 O O . LEU A 1 121 ? -6.442 -2.957 3.452 1.00 98.31 121 LEU A O 1
ATOM 978 N N . LEU A 1 122 ? -6.615 -4.978 4.399 1.00 98.00 122 LEU A N 1
ATOM 979 C CA . LEU A 1 122 ? -8.029 -5.182 4.083 1.00 98.00 122 LEU A CA 1
ATOM 980 C C . LEU A 1 122 ? -8.919 -4.965 5.303 1.00 98.00 122 LEU A C 1
ATOM 982 O O . LEU A 1 122 ? -10.003 -4.396 5.197 1.00 98.00 122 LEU A O 1
ATOM 986 N N . ARG A 1 123 ? -8.463 -5.419 6.474 1.00 96.38 123 ARG A N 1
ATOM 987 C CA . ARG A 1 123 ? -9.209 -5.313 7.730 1.00 96.38 123 ARG A CA 1
ATOM 988 C C . ARG A 1 123 ? -8.259 -5.245 8.916 1.00 96.38 123 ARG A C 1
ATOM 990 O O . ARG A 1 123 ? -7.319 -6.033 8.996 1.00 96.38 123 ARG A O 1
ATOM 997 N N . TYR A 1 124 ? -8.569 -4.363 9.859 1.00 94.94 124 TYR A N 1
ATOM 998 C CA . TYR A 1 124 ? -7.988 -4.352 11.195 1.00 94.94 124 TYR A CA 1
ATOM 999 C C . TYR A 1 124 ? -9.097 -4.593 12.221 1.00 94.94 124 TYR A C 1
ATOM 1001 O O . TYR A 1 124 ? -10.094 -3.873 12.231 1.00 94.94 124 TYR A O 1
ATOM 1009 N N . GLN A 1 125 ? -8.954 -5.636 13.036 1.00 92.94 125 GLN A N 1
ATOM 1010 C CA . GLN A 1 125 ? -9.930 -5.999 14.063 1.00 92.94 125 GLN A CA 1
ATOM 1011 C C . GLN A 1 125 ? -9.215 -6.669 15.238 1.00 92.94 125 GLN A C 1
ATOM 1013 O O . GLN A 1 125 ? -8.479 -7.631 15.037 1.00 92.94 125 GLN A O 1
ATOM 1018 N N . ASP A 1 126 ? -9.428 -6.163 16.455 1.00 90.50 126 ASP A N 1
ATOM 1019 C CA . ASP A 1 126 ? -8.916 -6.744 17.707 1.00 90.50 126 ASP A CA 1
ATOM 1020 C C . ASP A 1 126 ? -7.401 -7.040 17.681 1.00 90.50 126 ASP A C 1
ATOM 1022 O O . ASP A 1 126 ? -6.945 -8.121 18.056 1.00 90.50 126 ASP A O 1
ATOM 1026 N N . GLY A 1 127 ? -6.609 -6.093 17.164 1.00 88.50 127 GLY A N 1
ATOM 1027 C CA . GLY A 1 127 ? -5.152 -6.233 17.041 1.00 88.50 127 GLY A CA 1
ATOM 1028 C C . GLY A 1 127 ? -4.687 -7.142 15.896 1.00 88.50 127 GLY A C 1
ATOM 1029 O O . GLY A 1 127 ? -3.487 -7.331 15.713 1.00 88.50 127 GLY A O 1
ATOM 1030 N N . LYS A 1 128 ? -5.608 -7.701 15.102 1.00 92.38 128 LYS A N 1
ATOM 1031 C CA . LYS A 1 128 ? -5.297 -8.575 13.965 1.00 92.38 128 LYS A CA 1
ATOM 1032 C C . LYS A 1 128 ? -5.435 -7.829 12.646 1.00 92.38 128 LYS A C 1
ATOM 1034 O O . LYS A 1 128 ? -6.450 -7.187 12.375 1.00 92.38 128 LYS A O 1
ATOM 1039 N N . LEU A 1 129 ? -4.413 -7.968 11.807 1.00 94.31 129 LEU A N 1
ATOM 1040 C CA . LEU A 1 129 ? -4.372 -7.439 10.448 1.00 94.31 129 LEU A CA 1
ATOM 1041 C C . LEU A 1 129 ? -4.717 -8.559 9.463 1.00 94.31 129 LEU A C 1
ATOM 1043 O O . LEU A 1 129 ? -4.104 -9.625 9.492 1.00 94.31 129 LEU A O 1
ATOM 1047 N N . THR A 1 130 ? -5.676 -8.309 8.576 1.00 96.38 130 THR A N 1
ATOM 1048 C CA . THR A 1 130 ? -5.904 -9.115 7.368 1.00 96.38 130 THR A CA 1
ATOM 1049 C C . THR A 1 130 ? -5.386 -8.323 6.182 1.00 96.38 130 THR A C 1
ATOM 1051 O O . THR A 1 130 ? -5.857 -7.209 5.948 1.00 96.38 130 THR A O 1
ATOM 1054 N N . THR A 1 131 ? -4.409 -8.863 5.461 1.00 96.88 131 THR A N 1
ATOM 1055 C CA . THR A 1 131 ? -3.698 -8.155 4.391 1.00 96.88 131 THR A CA 1
ATOM 1056 C C . THR A 1 131 ? -3.637 -8.994 3.114 1.00 96.88 131 THR A C 1
ATOM 1058 O O . THR A 1 131 ? -3.880 -10.199 3.157 1.00 96.88 131 THR A O 1
ATOM 1061 N N . VAL A 1 132 ? -3.342 -8.355 1.981 1.00 96.88 132 VAL A N 1
ATOM 1062 C CA . VAL A 1 132 ? -3.131 -9.003 0.676 1.00 96.88 132 VAL A CA 1
ATOM 1063 C C . VAL A 1 132 ? -1.904 -8.410 -0.012 1.00 96.88 132 VAL A C 1
ATOM 1065 O O . VAL A 1 132 ? -1.699 -7.194 0.045 1.00 96.88 132 VAL A O 1
ATOM 1068 N N . GLY A 1 133 ? -1.104 -9.259 -0.652 1.00 90.38 133 GLY A N 1
ATOM 1069 C CA . GLY A 1 133 ? 0.117 -8.886 -1.365 1.00 90.38 133 GLY A CA 1
ATOM 1070 C C . GLY A 1 133 ? 1.143 -10.004 -1.380 1.00 90.38 133 GLY A C 1
ATOM 1071 O O . GLY A 1 133 ? 0.855 -11.080 -0.805 1.00 90.38 133 GLY A O 1
#

Nearest PDB structures (foldseek):
  7am2-assembly1_O  TM=5.076E-01  e=9.542E+00  Leishmania tarentolae

Secondary structure (DSSP, 8-state):
----PPP-PPP--GGGS-HHHHHHHHHHHHHHHS---HHHHTTT--S--HHHHHHHHHHHTT-----TTTS-S---SHHHHHHHHHHTT----TTS-----TT-EEEE-TTSTT-SEEEEEEEEETTEEEEE-

Solvent-accessible surface area (backbone atoms only — not comparable to full-atom values): 7857 Å² total; per-residue (Å²): 129,85,80,73,74,79,84,74,86,76,92,63,75,46,88,82,43,55,76,51,33,29,35,29,47,52,48,52,50,52,41,67,79,57,68,72,62,49,34,67,50,39,78,68,44,92,62,77,25,36,27,13,41,54,23,47,38,29,42,74,34,74,56,49,50,65,23,90,89,77,65,43,43,66,34,60,41,52,71,58,44,52,50,45,28,52,77,68,75,68,61,75,58,94,84,67,77,70,78,77,50,56,47,38,78,50,77,39,50,71,88,39,99,76,28,69,36,38,28,38,30,58,42,66,56,96,94,41,78,43,66,53,110

Radius of gyration: 14.79 Å; Cα contacts (8 Å, |Δi|>4): 193; chains: 1; bounding box: 34×47×35 Å